Protein AF-A0A947JY76-F1 (afdb_monomer_lite)

Foldseek 3Di:
DDDDDDDDDPVVVVVVVVVVVVVVVVVPDDDDPVCVVVVVLLVVLVVVCVVVVVVPDPDDSVRSSCVSVVHDDPDDDPPPPPPDDD

Radius of gyration: 19.67 Å; chains: 1; bounding box: 33×48×45 Å

pLDDT: mean 86.05, std 17.0, range [34.56, 98.31]

Structure (mmCIF, N/CA/C/O backbone):
data_AF-A0A947JY76-F1
#
_entry.id   AF-A0A947JY76-F1
#
loop_
_atom_site.group_PDB
_atom_site.id
_atom_site.type_symbol
_atom_site.label_atom_id
_atom_site.label_alt_id
_atom_site.label_comp_id
_atom_site.label_asym_id
_atom_site.label_entity_id
_atom_site.label_seq_id
_atom_site.pdbx_PDB_ins_code
_atom_site.Cartn_x
_atom_site.Cartn_y
_atom_site.Cartn_z
_atom_site.occupancy
_atom_site.B_iso_or_equiv
_atom_site.auth_seq_id
_atom_site.auth_comp_id
_atom_site.auth_asym_id
_atom_site.auth_atom_id
_atom_site.pdbx_PDB_model_num
ATOM 1 N N . MET A 1 1 ? 0.375 19.224 -26.666 1.00 86.25 1 MET A N 1
ATOM 2 C CA . MET A 1 1 ? -0.143 18.046 -25.936 1.00 86.25 1 MET A CA 1
ATOM 3 C C . MET A 1 1 ? 1.052 17.257 -25.417 1.00 86.25 1 MET A C 1
ATOM 5 O O . MET A 1 1 ? 1.943 16.978 -26.212 1.00 86.25 1 MET A O 1
ATOM 9 N N . TYR A 1 2 ? 1.137 16.984 -24.113 1.00 92.44 2 TYR A N 1
ATOM 10 C CA . TYR A 1 2 ? 2.257 16.226 -23.539 1.00 92.44 2 TYR A CA 1
ATOM 11 C C . TYR A 1 2 ? 2.238 14.774 -24.044 1.00 92.44 2 TYR A C 1
ATOM 13 O O . TYR A 1 2 ? 1.175 14.156 -24.089 1.00 92.44 2 TYR A O 1
ATOM 21 N N . LYS A 1 3 ? 3.403 14.243 -24.437 1.00 93.12 3 LYS A N 1
ATOM 22 C CA . LYS A 1 3 ? 3.587 12.835 -24.817 1.00 93.12 3 LYS A CA 1
ATOM 23 C C . LYS A 1 3 ? 4.617 12.208 -23.873 1.00 93.12 3 LYS A C 1
ATOM 25 O O . LYS A 1 3 ? 5.798 12.532 -24.007 1.00 93.12 3 LYS A O 1
ATOM 30 N N . PRO A 1 4 ? 4.205 11.356 -22.919 1.00 94.06 4 PRO A N 1
ATOM 31 C CA . PRO A 1 4 ? 5.155 10.680 -22.050 1.00 94.06 4 PRO A CA 1
ATOM 32 C C . PRO A 1 4 ? 6.053 9.746 -22.865 1.00 94.06 4 PRO A C 1
ATOM 34 O O . PRO A 1 4 ? 5.599 9.078 -23.795 1.00 94.06 4 PRO A O 1
ATOM 37 N N . ILE A 1 5 ? 7.334 9.701 -22.503 1.00 94.06 5 ILE A N 1
ATOM 38 C CA . ILE A 1 5 ? 8.316 8.795 -23.101 1.00 94.06 5 ILE A CA 1
ATOM 39 C C . ILE A 1 5 ? 8.554 7.663 -22.109 1.00 94.06 5 ILE A C 1
ATOM 41 O O . ILE A 1 5 ? 9.198 7.858 -21.080 1.00 94.06 5 ILE A O 1
ATOM 45 N N . PHE A 1 6 ? 8.056 6.473 -22.430 1.00 92.31 6 PHE A N 1
ATOM 46 C CA . PHE A 1 6 ? 8.311 5.269 -21.647 1.00 92.31 6 PHE A CA 1
ATOM 47 C C . PHE A 1 6 ? 9.508 4.519 -22.228 1.00 92.31 6 PHE A C 1
ATOM 49 O O . PHE A 1 6 ? 9.601 4.322 -23.439 1.00 92.31 6 PHE A O 1
ATOM 56 N N . ARG A 1 7 ? 10.434 4.094 -21.367 1.00 94.62 7 ARG A N 1
ATOM 57 C CA . ARG A 1 7 ? 11.578 3.263 -21.752 1.00 94.62 7 ARG A CA 1
ATOM 58 C C . ARG A 1 7 ? 11.596 2.026 -20.877 1.00 94.62 7 ARG A C 1
ATOM 60 O O . ARG A 1 7 ? 11.720 2.136 -19.663 1.00 94.62 7 ARG A O 1
ATOM 67 N N . ILE A 1 8 ? 11.481 0.861 -21.502 1.00 94.75 8 ILE A N 1
ATOM 68 C CA . ILE A 1 8 ? 11.657 -0.415 -20.816 1.00 94.75 8 ILE A CA 1
ATOM 69 C C . ILE A 1 8 ? 13.159 -0.626 -20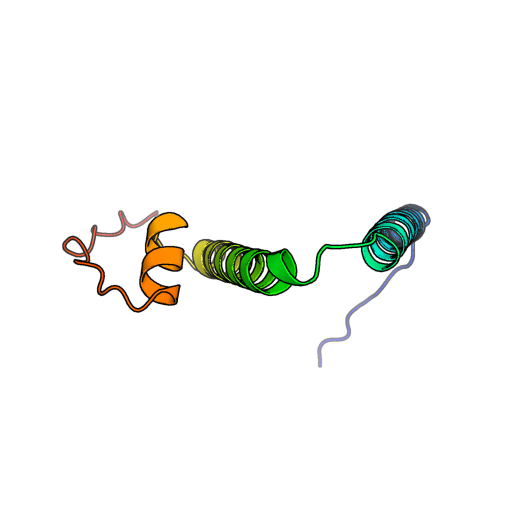.617 1.00 94.75 8 ILE A C 1
ATOM 71 O O . ILE A 1 8 ? 13.942 -0.456 -21.550 1.00 94.75 8 ILE A O 1
ATOM 75 N N . SER A 1 9 ? 13.560 -0.986 -19.402 1.00 97.12 9 SER A N 1
ATOM 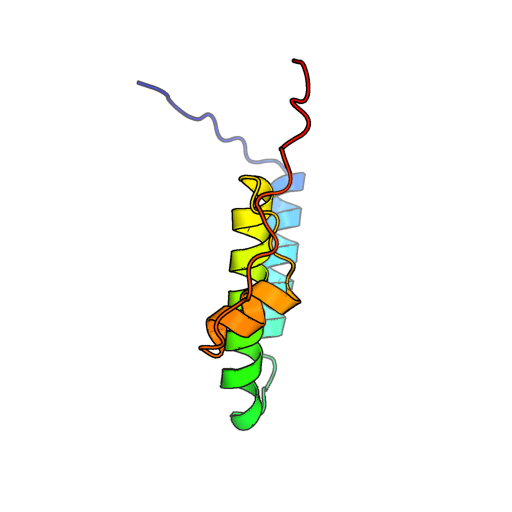76 C CA . SER A 1 9 ? 14.938 -1.345 -19.070 1.00 97.12 9 SER A CA 1
ATOM 77 C C . SER A 1 9 ? 14.970 -2.710 -18.380 1.00 97.12 9 SER A C 1
ATOM 79 O O . SER A 1 9 ? 13.969 -3.098 -17.770 1.00 97.12 9 SER A O 1
ATOM 81 N N . PRO A 1 10 ? 16.107 -3.429 -18.413 1.00 98.06 10 PRO A N 1
ATOM 82 C CA . PRO A 1 10 ? 16.263 -4.668 -17.652 1.00 98.06 10 PRO A CA 1
ATOM 83 C C . PRO A 1 10 ? 15.953 -4.491 -16.159 1.00 98.06 10 PRO A C 1
ATOM 85 O O . PRO A 1 10 ? 15.338 -5.360 -15.552 1.00 98.06 10 PRO A O 1
ATOM 88 N N . TYR A 1 11 ? 16.297 -3.332 -15.587 1.00 97.44 11 TYR A N 1
ATOM 89 C CA . TYR A 1 11 ? 15.977 -2.990 -14.201 1.00 97.44 11 TYR A CA 1
ATOM 90 C C . TYR A 1 11 ? 14.463 -2.921 -13.945 1.00 97.44 11 TYR A C 1
ATOM 92 O O . TYR A 1 11 ? 13.969 -3.557 -13.017 1.00 97.44 11 TYR A O 1
ATOM 100 N N . LEU A 1 12 ? 13.710 -2.202 -14.789 1.00 97.19 12 LEU A N 1
ATOM 101 C CA . LEU A 1 12 ? 12.252 -2.107 -14.650 1.00 97.19 12 LEU A CA 1
ATOM 102 C C . LEU A 1 12 ? 11.570 -3.462 -14.869 1.00 97.19 12 LEU A C 1
ATOM 104 O O . LEU A 1 12 ? 10.628 -3.790 -14.152 1.00 97.19 12 LEU A O 1
ATOM 108 N N . LEU A 1 13 ? 12.062 -4.26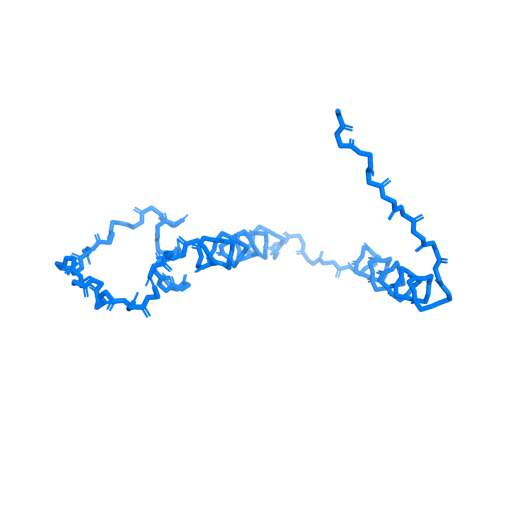4 -15.818 1.00 97.75 13 LEU A N 1
ATOM 109 C CA . LEU A 1 13 ? 11.568 -5.625 -16.031 1.00 97.75 13 LEU A CA 1
ATOM 110 C C . LEU A 1 13 ? 11.806 -6.511 -14.804 1.00 97.75 13 LEU A C 1
ATOM 112 O O . LEU A 1 13 ? 10.897 -7.238 -14.405 1.00 97.75 13 LEU A O 1
ATOM 116 N N . ASN A 1 14 ? 12.980 -6.413 -14.173 1.00 98.25 14 ASN A N 1
ATOM 117 C CA . ASN A 1 14 ? 13.277 -7.158 -12.952 1.00 98.25 14 ASN A CA 1
ATOM 118 C C . ASN A 1 14 ? 12.336 -6.762 -11.804 1.00 98.25 14 ASN A C 1
ATOM 120 O O . ASN A 1 14 ? 11.744 -7.635 -11.175 1.00 98.25 14 ASN A O 1
ATOM 124 N N . LEU A 1 15 ? 12.120 -5.459 -11.586 1.00 98.25 15 LEU A N 1
ATOM 125 C CA . LEU A 1 15 ? 11.191 -4.973 -10.560 1.00 98.25 15 LEU A CA 1
ATOM 126 C C . LEU A 1 15 ? 9.756 -5.464 -10.782 1.00 98.25 15 LEU A C 1
ATOM 128 O O . LEU A 1 15 ? 9.094 -5.880 -9.833 1.00 98.25 15 LEU A O 1
ATOM 132 N N . ILE A 1 16 ? 9.268 -5.443 -12.027 1.00 97.50 16 ILE A N 1
ATOM 133 C CA . ILE A 1 16 ? 7.933 -5.961 -12.358 1.00 97.50 16 ILE A CA 1
ATOM 134 C C . ILE A 1 16 ? 7.861 -7.466 -12.077 1.00 97.50 16 ILE A C 1
ATOM 136 O O . ILE A 1 16 ? 6.865 -7.934 -11.523 1.00 97.50 16 ILE A O 1
ATOM 140 N N . GLY A 1 17 ? 8.907 -8.221 -12.421 1.00 98.25 17 GLY A N 1
ATOM 141 C CA . GLY A 1 17 ? 8.994 -9.653 -12.134 1.00 98.25 17 GLY A CA 1
ATOM 142 C C . GLY A 1 17 ? 8.940 -9.955 -10.635 1.00 98.25 17 GLY A C 1
ATOM 143 O O . GLY A 1 17 ? 8.141 -10.785 -10.198 1.00 98.25 17 GLY A O 1
ATOM 144 N N . GLU A 1 18 ? 9.729 -9.240 -9.832 1.00 98.31 18 GLU A N 1
ATOM 145 C CA . GLU A 1 18 ? 9.740 -9.371 -8.370 1.00 98.31 18 GLU A CA 1
ATOM 146 C C . GLU A 1 18 ? 8.389 -9.001 -7.746 1.00 98.31 18 GLU A C 1
ATOM 148 O O . GLU A 1 18 ? 7.849 -9.763 -6.938 1.00 98.31 18 GLU A O 1
ATOM 153 N N . ALA A 1 19 ? 7.795 -7.880 -8.166 1.00 98.12 19 ALA A N 1
ATOM 154 C CA . ALA A 1 19 ? 6.481 -7.451 -7.697 1.00 98.12 19 ALA A CA 1
ATOM 155 C C . ALA A 1 19 ? 5.387 -8.467 -8.058 1.00 98.12 19 ALA A C 1
ATOM 157 O O . ALA A 1 19 ? 4.551 -8.798 -7.219 1.00 98.12 19 ALA A O 1
ATOM 158 N N . SER A 1 20 ? 5.422 -9.021 -9.273 1.00 98.19 20 SER A N 1
ATOM 159 C CA . SER A 1 20 ? 4.458 -10.030 -9.735 1.00 98.19 20 SER A CA 1
ATOM 160 C C . SER A 1 20 ? 4.584 -11.341 -8.959 1.00 98.19 20 SER A C 1
ATOM 162 O O . SER A 1 20 ? 3.573 -11.962 -8.618 1.00 98.19 20 SER A O 1
ATOM 164 N N . LYS A 1 21 ? 5.816 -11.752 -8.626 1.00 98.12 21 LYS A N 1
ATOM 165 C CA . LYS A 1 21 ? 6.076 -12.925 -7.783 1.00 98.12 21 LYS A CA 1
ATOM 166 C C . LYS A 1 21 ? 5.485 -12.741 -6.386 1.00 98.12 21 LYS A C 1
ATOM 168 O O . LYS A 1 21 ? 4.795 -13.633 -5.899 1.00 98.12 21 LYS A O 1
ATOM 173 N N . LEU A 1 22 ? 5.731 -11.589 -5.760 1.00 97.81 22 LEU A N 1
ATOM 174 C CA . LEU A 1 22 ? 5.190 -11.270 -4.436 1.00 97.81 22 LEU A CA 1
ATOM 175 C C . LEU A 1 22 ? 3.664 -11.183 -4.452 1.00 97.81 22 LEU A C 1
ATOM 177 O O . LEU A 1 22 ? 3.016 -11.759 -3.584 1.00 97.81 22 LEU A O 1
ATOM 181 N N . HIS A 1 23 ? 3.091 -10.524 -5.460 1.00 96.56 23 HIS A N 1
ATOM 182 C CA . HIS A 1 23 ? 1.645 -10.425 -5.626 1.00 96.56 23 HIS A CA 1
ATOM 183 C C . HIS A 1 23 ? 0.997 -11.809 -5.734 1.00 96.56 23 HIS A C 1
ATOM 185 O O . HIS A 1 23 ? 0.066 -12.117 -4.998 1.00 96.56 23 HIS A O 1
ATOM 191 N N . SER A 1 24 ? 1.540 -12.674 -6.596 1.00 96.88 24 SER A N 1
ATOM 192 C CA . SER A 1 24 ? 1.032 -14.041 -6.776 1.00 96.88 24 SER A CA 1
ATOM 193 C C . SER A 1 24 ? 1.132 -14.862 -5.491 1.00 96.88 24 SER A C 1
ATOM 195 O O . SER A 1 24 ? 0.226 -15.623 -5.167 1.00 96.88 24 SER A O 1
ATOM 197 N N . TRP A 1 25 ? 2.219 -14.696 -4.735 1.00 96.44 25 TRP A N 1
ATOM 198 C CA . TRP A 1 25 ? 2.379 -15.360 -3.446 1.00 96.44 25 TRP A CA 1
ATOM 199 C C . TRP A 1 25 ? 1.327 -14.902 -2.423 1.00 96.44 25 TRP A C 1
ATOM 201 O O . TRP A 1 25 ? 0.745 -15.742 -1.740 1.00 96.44 25 TRP A O 1
ATOM 211 N N . ILE A 1 26 ? 1.036 -13.598 -2.350 1.00 92.19 26 ILE A N 1
ATOM 212 C CA . ILE A 1 26 ? 0.000 -13.045 -1.462 1.00 92.19 26 ILE A CA 1
ATOM 213 C C . ILE A 1 26 ? -1.391 -13.561 -1.856 1.00 92.19 26 ILE A C 1
ATOM 215 O O . ILE A 1 26 ? -2.122 -14.022 -0.986 1.00 92.19 26 ILE A O 1
ATOM 219 N N . GLU A 1 27 ? -1.735 -13.537 -3.145 1.00 90.81 27 GLU A N 1
ATOM 220 C CA . GLU A 1 27 ? -3.032 -14.009 -3.664 1.00 90.81 27 GLU A CA 1
ATOM 221 C C . GLU A 1 27 ? -3.290 -15.492 -3.364 1.00 90.81 27 GLU A C 1
ATOM 223 O O . GLU A 1 27 ? -4.407 -15.888 -3.040 1.00 90.81 27 GLU A O 1
ATOM 228 N N . LEU A 1 28 ? -2.249 -16.325 -3.437 1.00 93.81 28 LEU A N 1
ATOM 229 C CA . LEU A 1 28 ? -2.348 -17.760 -3.161 1.00 93.81 28 LEU A CA 1
ATOM 230 C C . LEU A 1 28 ? -2.275 -18.097 -1.665 1.00 93.81 28 LEU A C 1
ATOM 232 O O . LEU A 1 28 ? -2.474 -19.255 -1.289 1.00 93.81 28 LEU A O 1
ATOM 236 N N . THR A 1 29 ? -1.965 -17.125 -0.805 1.00 91.19 29 THR A N 1
ATOM 237 C CA . THR A 1 29 ? -1.832 -17.364 0.632 1.00 91.19 29 THR A CA 1
ATOM 238 C C . THR A 1 29 ? -3.218 -17.516 1.263 1.00 91.19 29 THR A C 1
ATOM 240 O O . THR A 1 29 ? -4.027 -16.588 1.204 1.00 91.19 29 THR A O 1
ATOM 243 N N . PRO A 1 30 ? -3.519 -18.651 1.922 1.00 87.19 30 PRO A N 1
ATOM 244 C CA . PRO A 1 30 ? -4.795 -18.823 2.595 1.00 87.19 30 PRO A CA 1
ATOM 245 C C . PRO A 1 30 ? -4.901 -17.857 3.780 1.00 87.19 30 PRO A C 1
ATOM 247 O O . PRO A 1 30 ? -4.061 -17.857 4.682 1.00 87.19 30 PRO A O 1
ATOM 250 N N . LEU A 1 31 ? -5.968 -17.061 3.802 1.00 83.94 31 LEU A N 1
ATOM 251 C CA . LEU A 1 31 ? -6.303 -16.175 4.911 1.00 83.94 31 LEU A CA 1
ATOM 252 C C . LEU A 1 31 ? -7.591 -16.649 5.586 1.00 83.94 31 LEU A C 1
ATOM 254 O O . LEU A 1 31 ? -8.572 -16.991 4.926 1.00 83.94 31 LEU A O 1
ATOM 258 N N . GLN A 1 32 ? -7.619 -16.622 6.919 1.00 84.62 32 GLN A N 1
ATOM 259 C CA . GLN A 1 32 ? -8.856 -16.858 7.656 1.00 84.62 32 GLN A CA 1
ATOM 260 C C . GLN A 1 32 ? -9.869 -15.751 7.334 1.00 84.62 32 GLN A C 1
ATOM 262 O O . GLN A 1 32 ? -9.587 -14.570 7.540 1.00 84.62 32 GLN A O 1
ATOM 267 N N . VAL A 1 33 ? -11.072 -16.126 6.884 1.00 82.44 33 VAL A N 1
ATOM 268 C CA . VAL A 1 33 ? -12.135 -15.182 6.475 1.00 82.44 33 VAL A CA 1
ATOM 269 C C . VAL A 1 33 ? -12.443 -14.151 7.567 1.00 82.44 33 VAL A C 1
ATOM 271 O O . VAL A 1 33 ? -12.695 -12.988 7.268 1.00 82.44 33 VAL A O 1
ATOM 274 N N . ALA A 1 34 ? -12.337 -14.543 8.840 1.00 90.31 34 ALA A N 1
ATOM 275 C CA . ALA A 1 34 ? -12.550 -13.655 9.982 1.00 90.31 34 ALA A CA 1
ATOM 276 C C . ALA A 1 34 ? -11.577 -12.458 10.038 1.00 90.31 34 ALA A C 1
ATOM 278 O O . ALA A 1 34 ? -11.913 -11.422 10.608 1.00 90.31 34 ALA A O 1
ATOM 279 N N . TRP A 1 35 ? -10.376 -12.578 9.465 1.00 89.19 35 TRP A N 1
ATOM 280 C CA . TRP A 1 35 ? -9.341 -11.539 9.528 1.00 89.19 35 TRP A CA 1
ATOM 281 C C . TRP A 1 35 ? -9.423 -10.552 8.363 1.00 89.19 35 TRP A C 1
ATOM 283 O O . TRP A 1 35 ? -8.940 -9.424 8.477 1.00 89.19 35 TRP A O 1
ATOM 293 N N . LEU A 1 36 ? -10.058 -10.947 7.255 1.00 89.50 36 LEU A N 1
ATOM 294 C CA . LEU A 1 36 ? -10.106 -10.155 6.029 1.00 89.50 36 LEU A CA 1
ATOM 295 C C . LEU A 1 36 ? -10.702 -8.747 6.240 1.00 89.50 36 LEU A C 1
ATOM 297 O O . LEU A 1 36 ? -10.058 -7.783 5.819 1.00 89.50 36 LEU A O 1
ATOM 301 N N . PRO A 1 37 ? -11.835 -8.564 6.953 1.00 91.62 37 PRO A N 1
ATOM 302 C CA . PRO A 1 37 ? -12.399 -7.229 7.157 1.00 91.62 37 PRO A CA 1
ATOM 303 C C . PRO A 1 37 ? -11.485 -6.305 7.971 1.00 91.62 37 PRO A C 1
ATOM 305 O O . PRO A 1 37 ? -11.386 -5.111 7.685 1.00 91.62 37 PRO A O 1
ATOM 308 N N . ILE A 1 38 ? -10.794 -6.850 8.980 1.00 91.06 38 ILE A N 1
ATOM 309 C CA . ILE A 1 38 ? -9.884 -6.081 9.839 1.00 91.06 38 ILE A CA 1
ATOM 310 C C . ILE A 1 38 ? -8.661 -5.644 9.028 1.00 91.06 38 ILE A C 1
ATOM 312 O O . ILE A 1 38 ? -8.323 -4.461 9.020 1.00 91.06 38 ILE A O 1
ATOM 316 N N . LEU A 1 39 ? -8.052 -6.567 8.279 1.00 91.69 39 LEU A N 1
ATOM 317 C CA . LEU A 1 39 ? -6.888 -6.279 7.441 1.00 91.69 39 LEU A CA 1
ATOM 318 C C . LEU A 1 39 ? -7.202 -5.260 6.339 1.00 91.69 39 LEU A C 1
ATOM 320 O O . LEU A 1 39 ? -6.424 -4.329 6.130 1.00 91.69 39 LEU A O 1
ATOM 324 N N . GLN A 1 40 ? -8.358 -5.379 5.679 1.00 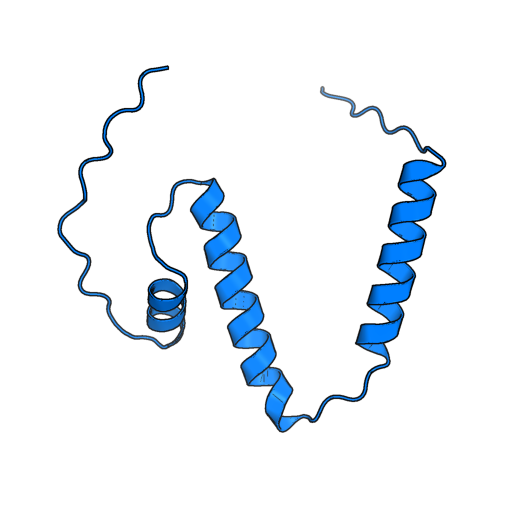92.44 40 GLN A N 1
ATOM 325 C CA . GLN A 1 40 ? -8.812 -4.410 4.676 1.00 92.44 40 GLN A CA 1
ATOM 326 C C . GLN A 1 40 ? -9.003 -3.016 5.279 1.00 92.44 40 GLN A C 1
ATOM 328 O O . GLN A 1 40 ? -8.546 -2.021 4.707 1.00 92.44 40 GLN A O 1
ATOM 333 N N . LYS A 1 41 ? -9.634 -2.933 6.456 1.00 91.88 41 LYS A N 1
ATOM 334 C CA . LYS A 1 41 ? -9.841 -1.666 7.164 1.00 91.88 41 LYS A CA 1
ATOM 335 C C . LYS A 1 41 ? -8.515 -1.000 7.527 1.00 91.88 41 LYS A C 1
ATOM 337 O O . LYS A 1 41 ? -8.322 0.191 7.288 1.00 91.88 41 LYS A O 1
ATOM 342 N N . GLU A 1 42 ? -7.570 -1.767 8.059 1.00 92.94 42 GLU A N 1
ATOM 343 C CA . GLU A 1 42 ? -6.248 -1.247 8.395 1.00 92.94 42 GLU A CA 1
ATOM 344 C C . GLU A 1 42 ? -5.445 -0.806 7.169 1.00 92.94 42 GLU A C 1
ATOM 346 O O . GLU A 1 42 ? -4.805 0.248 7.203 1.00 92.94 42 GLU A O 1
ATOM 351 N N . ALA A 1 43 ? -5.482 -1.587 6.085 1.00 93.94 43 ALA A N 1
ATOM 352 C CA . ALA A 1 43 ? -4.816 -1.246 4.833 1.00 93.94 43 ALA A CA 1
ATOM 353 C C . ALA A 1 43 ? -5.353 0.074 4.269 1.00 93.94 43 ALA A C 1
ATOM 355 O O . ALA A 1 43 ? -4.568 0.955 3.915 1.00 93.94 43 ALA A O 1
ATOM 356 N N . ARG A 1 44 ? -6.681 0.254 4.283 1.00 94.50 44 ARG A N 1
ATOM 357 C CA . ARG A 1 44 ? -7.329 1.508 3.887 1.00 94.50 44 ARG A CA 1
ATOM 358 C C . ARG A 1 44 ? -6.860 2.681 4.745 1.00 94.50 44 ARG A C 1
ATOM 360 O O . ARG A 1 44 ? -6.448 3.698 4.196 1.00 94.50 44 ARG A O 1
ATOM 367 N N . ALA A 1 45 ? -6.868 2.540 6.071 1.00 94.50 45 ALA A N 1
ATOM 368 C CA . ALA A 1 45 ? -6.441 3.609 6.972 1.00 94.50 45 ALA A CA 1
ATOM 369 C C . ALA A 1 45 ? -4.975 4.019 6.738 1.00 94.50 45 ALA A C 1
ATOM 371 O O . ALA A 1 45 ? -4.666 5.212 6.719 1.00 94.50 45 ALA A O 1
ATOM 372 N N . ARG A 1 46 ? -4.079 3.047 6.508 1.00 95.75 46 ARG A N 1
ATOM 373 C CA . ARG A 1 46 ? -2.672 3.316 6.167 1.00 95.75 46 ARG A CA 1
ATOM 374 C C . ARG A 1 46 ? -2.539 4.028 4.823 1.00 95.75 46 ARG A C 1
ATOM 376 O O . ARG A 1 46 ? -1.848 5.038 4.761 1.00 95.75 46 ARG A O 1
ATOM 383 N N . ALA A 1 47 ? -3.233 3.562 3.784 1.00 95.94 47 ALA A N 1
ATOM 384 C CA . ALA A 1 47 ? -3.200 4.182 2.460 1.00 95.94 47 ALA A CA 1
ATOM 385 C C . ALA A 1 47 ? -3.701 5.636 2.494 1.00 95.94 47 ALA A C 1
ATOM 387 O O . ALA A 1 47 ? -3.047 6.530 1.959 1.00 95.94 47 ALA A O 1
ATOM 388 N N . THR A 1 48 ? -4.818 5.892 3.185 1.00 94.69 48 THR A N 1
ATOM 389 C CA . THR A 1 48 ? -5.360 7.245 3.364 1.00 94.69 48 THR A CA 1
ATOM 390 C C . THR A 1 48 ? -4.396 8.143 4.135 1.00 94.69 48 THR A C 1
ATOM 392 O O . THR A 1 48 ? -4.141 9.268 3.707 1.00 94.69 48 THR A O 1
ATOM 395 N N . HIS A 1 49 ? -3.826 7.663 5.243 1.00 95.88 49 HIS A N 1
ATOM 396 C CA . HIS A 1 49 ? -2.840 8.429 6.006 1.00 95.88 49 HIS A CA 1
ATOM 397 C C . HIS A 1 49 ? -1.615 8.771 5.148 1.00 95.88 49 HIS A C 1
ATOM 399 O O . HIS A 1 49 ? -1.273 9.941 5.023 1.00 95.88 49 HIS A O 1
ATOM 405 N N . SER A 1 50 ? -0.998 7.781 4.498 1.00 95.62 50 SER A N 1
ATOM 406 C CA . SER A 1 50 ? 0.198 7.995 3.679 1.00 95.62 50 SER A CA 1
ATOM 407 C C . SER A 1 50 ? -0.065 8.952 2.518 1.00 95.62 50 SER A C 1
ATOM 409 O O . SER A 1 50 ? 0.666 9.926 2.374 1.00 95.62 50 SER A O 1
ATOM 411 N N . SER A 1 51 ? -1.136 8.744 1.746 1.00 95.50 51 SER A N 1
ATOM 412 C CA . SER A 1 51 ? -1.459 9.612 0.608 1.00 95.50 51 SER A CA 1
ATOM 413 C C . SER A 1 51 ? -1.744 11.046 1.045 1.00 95.50 51 SER A C 1
ATOM 415 O O . SER A 1 51 ? -1.230 11.973 0.437 1.00 95.50 51 SER A O 1
ATOM 417 N N . THR A 1 52 ? -2.514 11.245 2.118 1.00 94.75 52 THR A N 1
ATOM 418 C CA . THR A 1 52 ? -2.856 12.604 2.564 1.00 94.75 52 THR A CA 1
ATOM 419 C C . THR A 1 52 ? -1.710 13.292 3.304 1.00 94.75 52 THR A C 1
ATOM 421 O O . THR A 1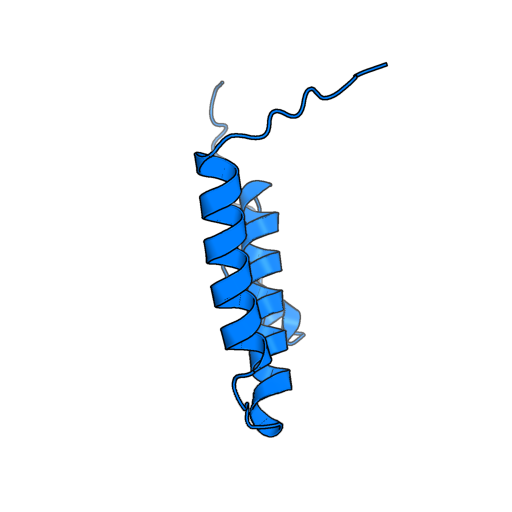 52 ? -1.619 14.514 3.261 1.00 94.75 52 THR A O 1
ATOM 424 N N . SER A 1 53 ? -0.804 12.544 3.943 1.00 95.25 53 SER A N 1
ATOM 425 C CA . SER A 1 53 ? 0.396 13.112 4.573 1.00 95.25 53 SER A CA 1
ATOM 426 C C . SER A 1 53 ? 1.374 13.706 3.557 1.00 95.25 53 SER A C 1
ATOM 428 O O . SER A 1 53 ? 2.013 14.712 3.857 1.00 95.25 53 SER A O 1
ATOM 430 N N . ILE A 1 54 ? 1.439 13.140 2.342 1.00 94.75 54 ILE A N 1
ATOM 431 C CA . ILE A 1 54 ? 2.233 13.688 1.228 1.00 94.75 54 ILE A CA 1
ATOM 432 C C . ILE A 1 54 ? 1.694 15.068 0.822 1.00 94.75 54 ILE A C 1
ATOM 434 O O . ILE A 1 54 ? 2.472 15.965 0.517 1.00 94.75 54 ILE A O 1
ATOM 438 N N . GLU A 1 55 ? 0.378 15.263 0.932 1.00 94.19 55 GLU A N 1
ATOM 439 C CA . GLU A 1 55 ? -0.318 16.530 0.670 1.00 94.19 55 GLU A CA 1
ATOM 440 C C . GLU A 1 55 ? -0.357 17.474 1.894 1.00 94.19 55 GLU A C 1
ATOM 442 O O . GLU A 1 55 ? -1.071 18.476 1.896 1.00 94.19 55 GLU A O 1
ATOM 447 N N . GLY A 1 56 ? 0.374 17.160 2.972 1.00 91.69 56 GLY A N 1
ATOM 448 C CA . GLY A 1 56 ? 0.468 18.012 4.162 1.00 91.69 56 GLY A CA 1
ATOM 449 C C . GLY A 1 56 ? -0.612 17.788 5.226 1.00 91.69 56 GLY A C 1
ATOM 450 O O . GLY A 1 56 ? -0.793 18.633 6.103 1.00 91.69 56 GLY A O 1
ATOM 451 N N . ASN A 1 57 ? -1.332 16.663 5.202 1.00 90.38 57 ASN A N 1
ATOM 452 C CA . ASN A 1 57 ? -2.207 16.288 6.312 1.00 90.38 57 ASN A CA 1
ATOM 453 C C . ASN A 1 57 ? -1.379 15.925 7.559 1.00 90.38 57 ASN A C 1
ATOM 455 O O . ASN A 1 57 ? -0.533 15.034 7.524 1.00 90.38 57 ASN A O 1
ATOM 459 N N . PHE A 1 58 ? -1.657 16.597 8.677 1.00 91.12 58 PHE A N 1
ATOM 460 C CA . PHE A 1 58 ? -0.939 16.425 9.946 1.00 91.12 58 PHE A CA 1
ATOM 461 C C . PHE A 1 58 ? -1.564 15.393 10.893 1.00 91.12 58 PHE A C 1
ATOM 463 O O . PHE A 1 58 ? -1.075 15.222 12.013 1.00 91.12 58 PHE A O 1
ATOM 470 N N . LEU A 1 59 ? -2.665 14.748 10.501 1.00 91.62 59 LEU A N 1
ATOM 471 C CA . LEU A 1 59 ? -3.282 13.707 11.313 1.00 91.62 59 LEU A CA 1
ATOM 472 C C . LEU A 1 59 ? -2.360 12.496 11.409 1.00 91.62 59 LEU A C 1
ATOM 474 O O . LEU A 1 59 ? -1.832 12.023 10.410 1.00 91.62 59 LEU A O 1
ATOM 478 N N . THR A 1 60 ? -2.225 11.948 12.612 1.00 93.50 60 THR A N 1
ATOM 479 C CA . THR A 1 60 ? -1.511 10.686 12.814 1.00 93.50 60 THR A CA 1
ATOM 480 C C . THR A 1 60 ? -2.329 9.505 12.288 1.00 93.50 60 THR A C 1
ATOM 482 O O . THR A 1 60 ? -3.560 9.558 12.216 1.00 93.50 60 THR A O 1
ATOM 485 N N . LEU A 1 61 ? -1.678 8.370 12.018 1.00 94.00 61 LEU A N 1
ATOM 486 C CA . LEU A 1 61 ? -2.380 7.136 11.645 1.00 94.00 61 LEU A CA 1
ATOM 487 C C . LEU A 1 61 ? -3.456 6.743 12.674 1.00 94.00 61 LEU A C 1
ATOM 489 O O . LEU A 1 61 ? -4.555 6.339 12.298 1.00 94.00 61 LEU A O 1
ATOM 493 N N . SER A 1 62 ? -3.182 6.905 13.972 1.00 92.38 62 SER A N 1
ATOM 494 C CA . SER A 1 62 ? -4.151 6.604 15.034 1.00 92.38 62 SER A CA 1
ATOM 495 C C . SER A 1 62 ? -5.384 7.512 14.984 1.00 92.38 62 SER A C 1
ATOM 497 O O . SER A 1 62 ? -6.500 7.045 15.223 1.00 92.38 62 SER A O 1
ATOM 499 N N . GLN A 1 63 ? -5.201 8.786 14.631 1.00 92.12 63 GLN A N 1
ATOM 500 C CA . GLN A 1 63 ? -6.279 9.750 14.424 1.00 92.12 63 GLN A CA 1
ATOM 501 C C . GLN A 1 63 ? -7.107 9.405 13.181 1.00 92.12 63 GLN A C 1
ATOM 503 O O . GLN A 1 63 ? -8.334 9.364 13.267 1.00 92.12 63 GLN A O 1
ATOM 508 N N . VAL A 1 64 ? -6.458 9.053 12.067 1.00 92.62 64 VAL A N 1
ATOM 509 C CA . VAL A 1 64 ? -7.132 8.573 10.846 1.00 92.62 64 VAL A CA 1
ATOM 510 C C . VAL A 1 64 ? -7.966 7.319 11.136 1.00 92.62 64 VAL A C 1
ATOM 512 O O . VAL A 1 64 ? -9.144 7.263 10.794 1.00 92.62 64 VAL A O 1
ATOM 515 N N . GLN A 1 65 ? -7.412 6.345 11.861 1.00 92.75 65 GLN A N 1
ATOM 516 C CA . GLN A 1 65 ? -8.148 5.149 12.287 1.00 92.75 65 GLN A CA 1
ATOM 517 C C . GLN A 1 65 ? -9.303 5.462 13.253 1.00 92.75 65 GLN A C 1
ATOM 519 O O . GLN A 1 65 ? -10.292 4.733 13.303 1.00 92.75 65 GLN A O 1
ATOM 524 N N . ALA A 1 66 ? -9.184 6.499 14.089 1.00 90.75 66 ALA A N 1
ATOM 525 C CA . ALA A 1 66 ? -10.280 6.944 14.949 1.00 90.75 66 ALA A CA 1
ATOM 526 C C . ALA A 1 66 ? -11.447 7.496 14.116 1.00 90.75 66 ALA A C 1
ATOM 528 O O . ALA A 1 66 ? -12.584 7.089 14.359 1.00 90.75 66 ALA A O 1
ATOM 529 N N . ILE A 1 67 ? -11.160 8.328 13.111 1.00 90.25 67 ILE A N 1
ATOM 530 C CA . ILE A 1 67 ? -12.162 8.851 12.168 1.00 90.25 67 ILE A CA 1
ATOM 531 C C . ILE A 1 67 ? -12.847 7.703 11.419 1.00 90.25 67 ILE A C 1
ATOM 533 O O . ILE A 1 67 ? -14.071 7.645 11.374 1.00 90.25 67 ILE A O 1
ATOM 537 N N . ASP A 1 68 ? -12.078 6.739 10.912 1.00 87.00 68 ASP A N 1
ATOM 538 C CA . ASP A 1 68 ? -12.593 5.559 10.197 1.00 87.00 68 ASP A CA 1
ATOM 539 C C . ASP A 1 68 ? -13.424 4.605 11.095 1.00 87.00 68 ASP A C 1
ATOM 541 O O . ASP A 1 68 ? -14.142 3.712 10.641 1.00 87.00 68 ASP A O 1
ATOM 545 N N . ARG A 1 69 ? -13.365 4.789 12.420 1.00 88.31 69 ARG A N 1
ATOM 546 C CA . ARG A 1 69 ? -14.243 4.132 13.409 1.00 88.31 69 ARG A CA 1
ATOM 547 C C . ARG A 1 69 ? -15.431 5.001 13.836 1.00 88.31 69 ARG A C 1
ATOM 549 O O . ARG A 1 69 ? -16.130 4.632 14.773 1.00 88.31 69 ARG A O 1
ATOM 556 N N . GLY A 1 70 ? -15.649 6.147 13.192 1.00 86.50 70 GLY A N 1
ATOM 557 C CA . GLY A 1 70 ? -16.721 7.087 13.523 1.00 86.50 70 GLY A CA 1
ATOM 558 C C . GLY A 1 70 ? -16.460 7.923 14.779 1.00 86.50 70 GLY A C 1
ATOM 559 O O . GLY A 1 70 ? -17.370 8.592 15.269 1.00 86.50 70 GLY A O 1
ATOM 560 N N . LYS A 1 71 ? -15.236 7.913 15.328 1.00 87.25 71 LYS A N 1
ATOM 561 C CA . LYS A 1 71 ? -14.895 8.764 16.473 1.00 87.25 71 LYS A CA 1
ATOM 562 C C . LYS A 1 71 ? -14.690 10.199 15.999 1.00 87.25 71 LYS A C 1
ATOM 564 O O . LYS A 1 71 ? -13.937 10.452 15.060 1.00 87.25 71 LYS A O 1
ATOM 569 N N . LYS A 1 72 ? -15.301 11.152 16.703 1.00 82.44 72 LYS A N 1
ATOM 570 C CA . LYS A 1 72 ? -14.977 12.572 16.544 1.00 82.44 72 LYS A CA 1
ATOM 571 C C . LYS A 1 72 ? -13.610 12.832 17.168 1.00 82.44 72 LYS A C 1
ATOM 573 O O . LYS A 1 72 ? -13.384 12.492 18.328 1.00 82.44 72 LYS A O 1
ATOM 578 N N . LEU A 1 73 ? -12.701 13.424 16.402 1.00 79.00 73 LEU A N 1
ATOM 579 C CA . LEU A 1 73 ? -11.451 13.931 16.949 1.00 79.00 73 LEU A CA 1
ATOM 580 C C . LEU A 1 73 ? -11.704 15.314 17.544 1.00 79.00 73 LEU A C 1
ATOM 582 O O . LEU A 1 73 ? -12.248 16.186 16.868 1.00 79.00 73 LEU A O 1
ATOM 586 N N . ALA A 1 74 ? -11.263 15.531 18.780 1.00 69.25 74 ALA A N 1
ATOM 587 C CA . ALA A 1 74 ? -10.998 16.883 19.243 1.00 69.25 74 ALA A CA 1
ATOM 588 C C . ALA A 1 74 ? -9.737 17.344 18.505 1.00 69.25 74 ALA A C 1
ATOM 590 O O . ALA A 1 74 ? -8.626 16.944 18.854 1.00 69.25 74 ALA A O 1
ATOM 591 N N . LEU A 1 75 ? -9.913 18.091 17.415 1.00 61.44 75 LEU A N 1
ATOM 592 C CA . LEU A 1 75 ? -8.781 18.701 16.732 1.00 61.44 75 LEU A CA 1
ATOM 593 C C . LEU A 1 75 ? -8.151 19.698 17.716 1.00 61.44 75 LEU A C 1
ATOM 595 O O . LEU A 1 75 ? -8.854 20.606 18.168 1.00 61.44 75 LEU A O 1
ATOM 599 N N . PRO A 1 76 ? -6.866 19.553 18.092 1.00 54.59 76 PRO A N 1
ATOM 600 C CA . PRO A 1 76 ? -6.181 20.649 18.758 1.00 54.59 76 PRO A CA 1
ATOM 601 C C . PRO A 1 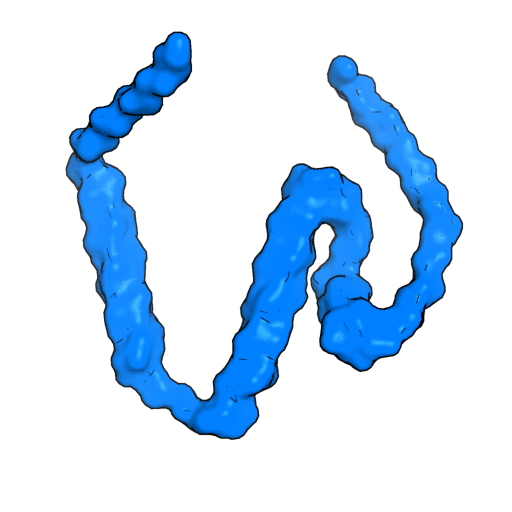76 ? -6.244 21.873 17.836 1.00 54.59 76 PRO A C 1
ATOM 603 O O . PRO A 1 76 ? -6.240 21.719 16.610 1.00 54.59 76 PRO A O 1
ATOM 606 N N . ALA A 1 77 ? -6.333 23.072 18.423 1.00 50.84 77 ALA A N 1
ATOM 607 C CA . ALA A 1 77 ? -6.332 24.337 17.686 1.00 50.84 77 ALA A CA 1
ATOM 608 C C . ALA A 1 77 ? -5.278 24.297 16.564 1.00 50.84 77 ALA A C 1
ATOM 610 O O . ALA A 1 77 ? -4.205 23.724 16.791 1.00 50.84 77 ALA A O 1
ATOM 611 N N . PRO A 1 78 ? -5.565 24.852 15.369 1.00 52.97 78 PRO A N 1
ATOM 612 C CA . PRO A 1 78 ? -4.693 24.710 14.211 1.00 52.97 78 PRO A CA 1
ATOM 613 C C . PRO A 1 78 ? -3.260 25.054 14.614 1.00 52.97 78 PRO A C 1
ATOM 615 O O . PRO A 1 78 ? -2.965 26.192 14.990 1.00 52.97 78 PRO A O 1
ATOM 618 N N . LYS A 1 79 ? -2.361 24.060 14.584 1.00 53.31 79 LYS A N 1
ATOM 619 C CA . LYS A 1 79 ? -0.930 24.338 14.697 1.00 53.31 79 LYS A CA 1
ATOM 620 C C . LYS A 1 79 ? -0.622 25.247 13.518 1.00 53.31 79 LYS A C 1
ATOM 622 O O . LYS A 1 79 ? -0.735 24.803 12.378 1.00 53.31 79 LYS A O 1
ATOM 627 N N . LYS A 1 80 ? -0.286 26.514 13.793 1.00 42.16 80 LYS A N 1
ATOM 628 C CA . LYS A 1 80 ? 0.260 27.426 12.784 1.00 42.16 80 LYS A CA 1
ATOM 629 C C . LYS A 1 80 ? 1.321 26.639 12.022 1.00 42.16 80 LYS A C 1
ATOM 631 O O . LYS A 1 80 ? 2.310 26.225 12.633 1.00 42.16 80 LYS A O 1
ATOM 636 N N . LEU A 1 81 ? 1.098 26.398 10.728 1.00 44.03 81 LEU A N 1
ATOM 637 C CA . LEU A 1 81 ? 2.175 25.963 9.856 1.00 44.03 81 LEU A CA 1
ATOM 638 C C . LEU A 1 81 ? 3.260 27.023 10.027 1.00 44.03 81 LEU A C 1
ATOM 640 O O . LEU A 1 81 ? 3.031 28.197 9.731 1.00 44.03 81 LEU A O 1
ATOM 644 N N . LYS A 1 82 ? 4.415 26.640 10.577 1.00 39.56 82 LYS A N 1
ATOM 645 C CA . LYS A 1 82 ? 5.608 27.457 10.395 1.00 39.56 82 LYS A CA 1
ATOM 646 C C . LYS A 1 82 ? 5.803 27.489 8.887 1.00 39.56 82 LYS A C 1
ATOM 648 O O . LYS A 1 82 ? 6.072 26.449 8.295 1.00 39.56 82 LYS A O 1
ATOM 653 N N . SER A 1 83 ? 5.547 28.651 8.298 1.00 39.22 83 SER A N 1
ATOM 654 C CA . SER A 1 83 ? 5.844 28.966 6.911 1.00 39.22 83 SER A CA 1
ATOM 655 C C . SER A 1 83 ? 7.270 28.510 6.630 1.00 39.22 83 SER A C 1
ATOM 657 O O . SER A 1 83 ? 8.223 29.111 7.134 1.00 39.22 83 SER A O 1
ATOM 659 N N . LEU A 1 84 ? 7.407 27.404 5.903 1.00 34.56 84 LEU A N 1
ATOM 660 C CA . LEU A 1 84 ? 8.687 27.009 5.357 1.00 34.56 84 LEU A CA 1
ATOM 661 C C . LEU A 1 84 ? 8.904 27.918 4.152 1.00 34.56 84 LEU A C 1
ATOM 663 O O . LEU A 1 84 ? 8.175 27.841 3.168 1.00 34.56 84 LEU A O 1
ATOM 667 N N . ILE A 1 85 ? 9.837 28.846 4.329 1.00 39.09 85 ILE A N 1
ATOM 668 C CA . ILE A 1 85 ? 10.377 29.706 3.286 1.00 39.09 85 ILE A CA 1
ATOM 669 C C . ILE A 1 85 ? 10.940 28.790 2.197 1.00 39.09 85 ILE A C 1
ATOM 671 O O . ILE A 1 85 ? 11.891 28.053 2.462 1.00 39.09 85 ILE A O 1
ATOM 675 N N . ILE A 1 86 ? 10.344 28.850 1.009 1.00 41.28 86 ILE A N 1
ATOM 676 C CA . ILE A 1 86 ? 11.013 28.648 -0.278 1.00 41.28 86 ILE A CA 1
ATOM 677 C C . ILE A 1 86 ? 10.531 29.778 -1.181 1.00 41.28 86 ILE A C 1
ATOM 679 O O . ILE A 1 86 ? 9.297 29.990 -1.220 1.00 41.28 86 ILE A O 1
#

Secondary structure (DSSP, 8-state):
---------HHHHHHHHHHHHHHHHHHHS---GGGHHHHHHHHHHHHHHHHHHHTT----HHHHHHHTTTPPP---S---------

Sequence (86 aa):
MYKPIFRISPYLLNLIGEASKLHSWIELTPLQVAWLPILQKEARARATHSSTSIEGNFLTLSQVQAIDRGKKLALPAPKKLKSLII